Protein AF-A0A534RRX2-F1 (afdb_monomer_lite)

pLDDT: mean 96.3, std 6.44, range [43.88, 98.81]

Sequence (132 aa):
MRWTSKV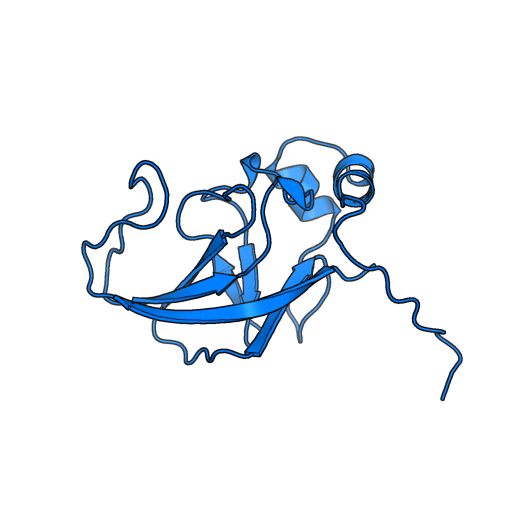AAVRRLPGGERISYGLRYRLDRASTIATVPVGYADGYSRLLSETGEVLIGGRRRRIAGMVTMDQLMVDCGDDPVAEGDDVVLMGRLGDEEITAEELASRIGTATYEVVCQVSERVPRRYEDPDAE

Structure (mmCIF, N/CA/C/O backbone):
data_AF-A0A534RRX2-F1
#
_entry.id   AF-A0A534RRX2-F1
#
loop_
_atom_site.group_PDB
_atom_site.id
_atom_site.type_symbol
_atom_site.label_atom_id
_atom_site.label_alt_id
_atom_site.label_comp_id
_atom_site.label_asym_id
_atom_site.label_entity_id
_atom_site.label_seq_id
_atom_site.pdbx_PDB_ins_code
_atom_site.Cartn_x
_atom_site.Cartn_y
_atom_site.Cartn_z
_atom_site.occupancy
_atom_site.B_iso_or_equiv
_atom_site.auth_seq_id
_atom_site.auth_comp_id
_atom_site.auth_asym_id
_atom_site.auth_atom_id
_atom_site.pdbx_PDB_model_num
ATOM 1 N N . MET A 1 1 ? 3.109 -5.295 -17.051 1.00 89.50 1 MET A N 1
ATOM 2 C CA . MET A 1 1 ? 3.506 -5.744 -15.697 1.00 89.50 1 MET A CA 1
ATOM 3 C C . MET A 1 1 ? 2.332 -5.536 -14.761 1.00 89.50 1 MET A C 1
ATOM 5 O O . MET A 1 1 ? 1.726 -4.474 -14.818 1.00 89.50 1 MET A O 1
ATOM 9 N N . ARG A 1 2 ? 2.035 -6.515 -13.907 1.00 96.25 2 ARG A N 1
ATOM 10 C CA . ARG A 1 2 ? 1.086 -6.375 -12.799 1.00 96.25 2 ARG A CA 1
ATOM 11 C C . ARG A 1 2 ? 1.844 -6.610 -11.497 1.00 96.25 2 ARG A C 1
ATOM 13 O O . ARG A 1 2 ? 2.601 -7.573 -11.409 1.00 96.25 2 ARG A O 1
ATOM 20 N N . TRP A 1 3 ? 1.665 -5.736 -10.512 1.00 98.12 3 TRP A N 1
ATOM 21 C CA . TRP A 1 3 ? 2.214 -5.918 -9.171 1.00 98.12 3 TRP A CA 1
ATOM 22 C C . TRP A 1 3 ? 1.075 -6.190 -8.200 1.00 98.12 3 TRP A C 1
ATOM 24 O O . TRP A 1 3 ? 0.240 -5.323 -7.929 1.00 98.12 3 TRP A O 1
ATOM 34 N N . THR A 1 4 ? 1.042 -7.419 -7.700 1.00 98.38 4 THR A N 1
ATOM 35 C CA . THR A 1 4 ? 0.017 -7.900 -6.780 1.00 98.38 4 THR A CA 1
ATOM 36 C C . THR A 1 4 ? 0.600 -8.328 -5.444 1.00 98.38 4 THR A C 1
ATOM 38 O O . THR A 1 4 ? 1.760 -8.727 -5.354 1.00 98.38 4 THR A O 1
ATOM 41 N N . SER A 1 5 ? -0.245 -8.308 -4.423 1.00 98.56 5 SER A N 1
ATOM 42 C CA . SER A 1 5 ? -0.012 -8.919 -3.120 1.00 98.56 5 SER A CA 1
ATOM 43 C C . SER A 1 5 ? -1.324 -9.524 -2.608 1.00 98.56 5 SER A C 1
ATOM 45 O O . SER A 1 5 ? -2.296 -9.657 -3.355 1.00 98.56 5 SER A O 1
ATOM 47 N N . LYS A 1 6 ? -1.344 -9.908 -1.337 1.00 98.56 6 LYS A N 1
ATOM 48 C CA . LYS A 1 6 ? -2.494 -10.472 -0.638 1.00 98.56 6 LYS A CA 1
ATOM 49 C C . LYS A 1 6 ? -2.734 -9.694 0.647 1.00 98.56 6 LYS A C 1
ATOM 51 O O . LYS A 1 6 ? -1.787 -9.196 1.255 1.00 98.56 6 LYS A O 1
ATOM 56 N N . VAL A 1 7 ? -3.979 -9.621 1.092 1.00 98.81 7 VAL A N 1
ATOM 57 C CA . VAL A 1 7 ? -4.278 -9.137 2.441 1.00 98.81 7 VAL A CA 1
ATOM 58 C C . VAL A 1 7 ? -3.719 -10.140 3.452 1.00 98.81 7 VAL A C 1
ATOM 60 O O . VAL A 1 7 ? -4.093 -11.310 3.437 1.00 98.81 7 VAL A O 1
ATOM 63 N N . ALA A 1 8 ? -2.809 -9.693 4.316 1.00 98.75 8 ALA A N 1
ATOM 64 C CA . ALA A 1 8 ? -2.164 -10.538 5.322 1.00 98.75 8 ALA A CA 1
ATOM 65 C C . ALA A 1 8 ? -2.903 -10.548 6.664 1.00 98.75 8 ALA A C 1
ATOM 67 O O . ALA A 1 8 ? -2.780 -11.505 7.418 1.00 98.75 8 ALA A O 1
ATOM 68 N N . ALA A 1 9 ? -3.623 -9.472 6.981 1.00 98.69 9 ALA A N 1
ATOM 69 C CA . ALA A 1 9 ? -4.426 -9.363 8.192 1.00 98.69 9 ALA A CA 1
ATOM 70 C C . ALA A 1 9 ? -5.557 -8.357 7.984 1.00 98.69 9 ALA A C 1
ATOM 72 O O . ALA A 1 9 ? -5.383 -7.369 7.265 1.00 98.69 9 ALA A O 1
ATOM 73 N N . VAL A 1 10 ? -6.681 -8.566 8.667 1.00 98.56 10 VAL A N 1
ATOM 74 C CA . VAL A 1 10 ? -7.807 -7.624 8.677 1.00 98.56 10 VAL A CA 1
ATOM 75 C C . VAL A 1 10 ? -8.208 -7.298 10.106 1.00 98.56 10 VAL A C 1
ATOM 77 O O . VAL A 1 10 ? -8.322 -8.180 10.956 1.00 98.56 10 VAL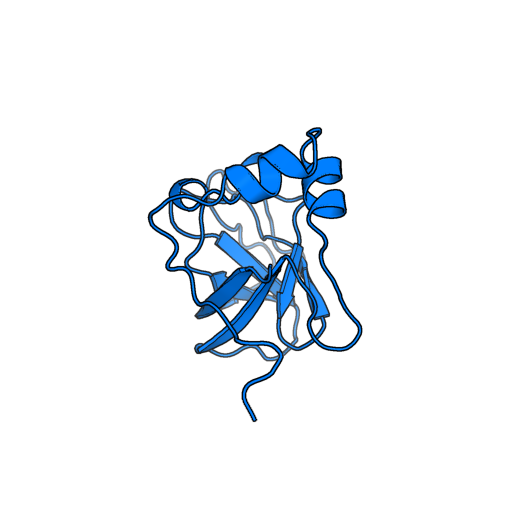 A O 1
ATOM 80 N N . ARG A 1 11 ? -8.443 -6.015 10.390 1.00 97.94 11 ARG A N 1
ATOM 81 C CA . ARG A 1 11 ? -8.973 -5.564 11.681 1.00 97.94 11 ARG A CA 1
ATOM 82 C C . ARG A 1 11 ? -10.063 -4.527 11.490 1.00 97.94 11 ARG A C 1
ATOM 84 O O . ARG A 1 11 ? -9.882 -3.558 10.762 1.00 97.94 11 ARG A O 1
ATOM 91 N N . ARG A 1 12 ? -11.172 -4.689 12.210 1.00 97.88 12 ARG A N 1
ATOM 92 C CA . ARG A 1 12 ? -12.188 -3.645 12.350 1.00 97.88 12 ARG A CA 1
ATOM 93 C C . ARG A 1 12 ? -11.813 -2.742 13.520 1.00 97.88 12 ARG A C 1
ATOM 95 O O . ARG A 1 12 ? -11.678 -3.227 14.640 1.00 97.88 12 ARG A O 1
ATOM 102 N N . LEU A 1 13 ? -11.647 -1.448 13.265 1.00 98.12 13 LEU A N 1
ATOM 103 C CA . LEU A 1 13 ? -11.240 -0.461 14.265 1.00 98.12 13 LEU A CA 1
ATOM 104 C C . LEU A 1 13 ? -12.322 0.614 14.445 1.00 98.12 13 LEU A C 1
ATOM 106 O O . LEU A 1 13 ? -13.004 0.952 13.474 1.00 98.12 13 LEU A O 1
ATOM 110 N N . PRO A 1 14 ? -12.517 1.148 15.664 1.00 98.19 14 PRO A N 1
ATOM 111 C CA . PRO A 1 14 ? -13.453 2.241 15.899 1.00 98.19 14 PRO A CA 1
ATOM 112 C C . PRO A 1 14 ? -12.947 3.568 15.310 1.00 98.19 14 PRO A C 1
ATOM 114 O O . PRO A 1 14 ? -11.757 3.756 15.057 1.00 98.19 14 PRO A O 1
ATOM 117 N N . GLY A 1 15 ? -13.868 4.517 15.121 1.00 98.12 15 GLY A N 1
ATOM 118 C CA . GLY A 1 15 ? -13.505 5.889 14.764 1.00 98.12 15 GLY A CA 1
ATOM 119 C C . GLY A 1 15 ? -12.647 6.536 15.854 1.00 98.12 15 GLY A C 1
ATOM 120 O O . GLY A 1 15 ? -12.817 6.268 17.041 1.00 98.12 15 GLY A O 1
ATOM 121 N N . GLY A 1 16 ? -11.723 7.401 15.446 1.00 97.81 16 GLY A N 1
ATOM 122 C CA . GLY A 1 16 ? -10.764 8.074 16.317 1.00 97.81 16 GLY A CA 1
ATOM 123 C C . GLY A 1 16 ? -9.415 7.367 16.449 1.00 97.81 16 GLY A C 1
ATOM 124 O O . GLY A 1 16 ? -8.449 8.041 16.813 1.00 97.81 16 GLY A O 1
ATOM 125 N N . GLU A 1 17 ? -9.330 6.078 16.104 1.00 97.94 17 GLU A N 1
ATOM 126 C CA . GLU A 1 17 ? -8.066 5.337 16.051 1.00 97.94 17 GLU A CA 1
ATOM 127 C C . GLU A 1 17 ? -7.087 5.946 15.051 1.00 97.94 17 GLU A C 1
ATOM 129 O O . GLU A 1 17 ? -7.478 6.565 14.053 1.00 97.94 17 GLU A O 1
ATOM 134 N N . ARG A 1 18 ? -5.794 5.769 15.328 1.00 97.62 18 ARG A N 1
ATOM 135 C CA . ARG A 1 18 ? -4.713 6.309 14.501 1.00 97.62 18 ARG A CA 1
ATOM 136 C C . ARG A 1 18 ? -3.837 5.189 13.965 1.00 97.62 18 ARG A C 1
ATOM 138 O O . ARG A 1 18 ? -3.403 4.321 14.716 1.00 97.62 18 ARG A O 1
ATOM 145 N N . ILE A 1 19 ? -3.580 5.218 12.662 1.00 97.06 19 ILE A N 1
ATOM 146 C CA . ILE A 1 19 ? -2.998 4.094 11.925 1.00 97.06 19 ILE A CA 1
ATOM 147 C C . ILE A 1 19 ? -1.552 4.389 11.526 1.00 97.06 19 ILE A C 1
ATOM 149 O O . ILE A 1 19 ? -1.220 5.502 11.109 1.00 97.06 19 ILE A O 1
ATOM 153 N N . SER A 1 20 ? -0.715 3.347 11.595 1.00 96.62 20 SER A N 1
ATOM 154 C CA . SER A 1 20 ? 0.689 3.347 11.165 1.00 96.62 20 SER A CA 1
ATOM 155 C C . SER A 1 20 ? 1.583 4.332 11.947 1.00 96.62 20 SER A C 1
ATOM 157 O O . SER A 1 20 ? 1.193 4.931 12.953 1.00 96.62 20 SER A O 1
ATOM 159 N N . TYR A 1 21 ? 2.844 4.454 11.533 1.00 95.12 21 TYR A N 1
ATOM 160 C CA . TYR A 1 21 ? 3.843 5.278 12.208 1.00 95.12 21 TYR A CA 1
ATOM 161 C C . TYR A 1 21 ? 3.493 6.765 12.203 1.00 95.12 21 TYR A C 1
ATOM 163 O O . TYR A 1 21 ? 2.958 7.309 11.238 1.00 95.12 21 TYR A O 1
ATOM 171 N N . GLY A 1 22 ? 3.840 7.443 13.299 1.00 93.94 22 GLY A N 1
ATOM 172 C CA . GLY A 1 22 ? 3.577 8.871 13.478 1.00 93.94 22 GLY A CA 1
ATOM 173 C C . GLY A 1 22 ? 2.101 9.217 13.685 1.00 93.94 22 GLY A C 1
ATOM 174 O O . GLY A 1 22 ? 1.804 10.384 13.922 1.00 93.94 22 GLY A O 1
ATOM 175 N N . LEU A 1 23 ? 1.191 8.232 13.629 1.00 94.94 23 LEU A N 1
ATOM 176 C CA . LEU A 1 23 ? -0.229 8.380 13.958 1.00 94.94 23 LEU A CA 1
ATOM 177 C C . LEU A 1 23 ? -0.928 9.516 13.175 1.00 94.94 23 LEU A C 1
ATOM 179 O O . LEU A 1 23 ? -1.829 10.193 13.689 1.00 94.94 23 LEU A O 1
ATOM 183 N N . ARG A 1 24 ? -0.482 9.728 11.928 1.00 93.62 24 ARG A N 1
ATOM 184 C CA . ARG A 1 24 ? -0.918 10.826 11.049 1.00 93.62 24 ARG A CA 1
ATOM 185 C C . ARG A 1 24 ? -2.295 10.583 10.435 1.00 93.62 24 ARG A C 1
ATOM 187 O O . ARG A 1 24 ? -3.087 11.516 10.343 1.00 93.62 24 ARG A O 1
ATOM 194 N N . TYR A 1 25 ? -2.612 9.327 10.122 1.00 96.88 25 TYR A N 1
ATOM 195 C CA . TYR A 1 25 ? -3.920 8.937 9.610 1.00 96.88 25 TYR A CA 1
ATOM 196 C C . TYR A 1 25 ? -4.863 8.612 10.766 1.00 96.88 25 TYR A C 1
ATOM 198 O O . TYR A 1 25 ? -4.633 7.652 11.504 1.00 96.88 25 TYR A O 1
ATOM 206 N N . ARG A 1 26 ? -5.911 9.421 10.940 1.00 97.50 26 ARG A N 1
ATOM 207 C CA . ARG A 1 26 ? -6.955 9.222 11.951 1.00 97.50 26 ARG A CA 1
ATOM 208 C C . ARG A 1 26 ? -8.238 8.771 11.266 1.00 97.50 26 ARG A C 1
ATOM 210 O O . ARG A 1 26 ? -8.661 9.398 10.304 1.00 97.50 26 ARG A O 1
ATOM 217 N N . LEU A 1 27 ? -8.868 7.729 11.794 1.00 97.69 27 LEU A N 1
ATOM 218 C CA . LEU A 1 27 ? -10.159 7.268 11.297 1.00 97.69 27 LEU A CA 1
ATOM 219 C C . LEU A 1 27 ? -11.275 8.230 11.713 1.00 97.69 27 LEU A C 1
ATOM 221 O O . LEU A 1 27 ? -11.472 8.472 12.903 1.00 97.69 27 LEU A O 1
ATOM 225 N N . ASP A 1 28 ? -12.041 8.738 10.750 1.00 96.81 28 ASP A N 1
ATOM 226 C CA . ASP A 1 28 ? -13.208 9.592 11.031 1.00 96.81 28 ASP A CA 1
ATOM 227 C C . ASP A 1 28 ? -14.425 8.786 11.508 1.00 96.81 28 ASP A C 1
ATOM 229 O O . ASP A 1 28 ? -15.298 9.296 12.209 1.00 96.81 28 ASP A O 1
ATOM 233 N N . ARG A 1 29 ? -14.479 7.504 11.141 1.00 97.75 29 ARG A N 1
ATOM 234 C CA . ARG A 1 29 ? -15.531 6.548 11.500 1.00 97.75 29 ARG A CA 1
ATOM 235 C C . ARG A 1 29 ? -14.928 5.170 11.727 1.00 97.75 29 ARG A C 1
ATOM 237 O O . ARG A 1 29 ? -13.764 4.949 11.406 1.00 97.75 29 ARG A O 1
ATOM 244 N N . ALA A 1 30 ? -15.715 4.245 12.271 1.00 98.12 30 ALA A N 1
ATOM 245 C CA . ALA A 1 30 ? -15.281 2.856 12.340 1.00 98.12 30 ALA A CA 1
ATOM 246 C C . ALA A 1 30 ? -14.957 2.343 10.930 1.00 98.12 30 ALA A C 1
ATOM 248 O O . ALA A 1 30 ? -15.715 2.599 9.996 1.00 98.12 30 ALA A O 1
ATOM 249 N N . SER A 1 31 ? -13.830 1.653 10.782 1.00 98.44 31 SER A N 1
ATOM 250 C CA . SER A 1 31 ? -13.352 1.202 9.480 1.00 98.44 31 SER A CA 1
ATOM 251 C C . SER A 1 31 ? -12.629 -0.138 9.557 1.00 98.44 31 SER A C 1
ATOM 253 O O . SER A 1 31 ? -12.027 -0.491 10.575 1.00 98.44 31 SER A O 1
ATOM 255 N N . THR A 1 32 ? -12.715 -0.899 8.473 1.00 98.56 32 THR A N 1
ATOM 256 C CA . THR A 1 32 ? -11.951 -2.118 8.231 1.00 98.56 32 THR A CA 1
ATOM 257 C C . THR A 1 32 ? -10.580 -1.739 7.683 1.00 98.56 32 THR A C 1
ATOM 259 O O . THR A 1 32 ? -10.476 -1.142 6.614 1.00 98.56 32 THR A O 1
ATOM 262 N N . ILE A 1 33 ? -9.522 -2.096 8.407 1.00 98.56 33 ILE A N 1
ATOM 263 C CA . ILE A 1 33 ? -8.136 -1.865 8.009 1.00 98.56 33 ILE A CA 1
ATOM 264 C C . ILE A 1 33 ? -7.511 -3.186 7.580 1.00 98.56 33 ILE A C 1
ATOM 266 O O . ILE A 1 33 ? -7.436 -4.132 8.369 1.00 98.56 33 ILE A O 1
ATOM 270 N N . ALA A 1 34 ? -7.055 -3.231 6.331 1.00 98.75 34 ALA A N 1
ATOM 271 C CA . ALA A 1 34 ? -6.329 -4.359 5.767 1.00 98.75 34 ALA A CA 1
ATOM 272 C C . ALA A 1 34 ? -4.822 -4.084 5.808 1.00 98.75 34 ALA A C 1
ATOM 274 O O . ALA A 1 34 ? -4.371 -3.014 5.401 1.00 98.75 34 ALA A O 1
ATOM 275 N N . THR A 1 35 ? -4.040 -5.050 6.282 1.00 98.81 35 THR A N 1
ATOM 276 C CA . THR A 1 35 ? -2.574 -5.009 6.222 1.00 98.81 35 THR A CA 1
ATOM 277 C C . THR A 1 35 ? -2.100 -5.761 4.987 1.00 98.81 35 THR A C 1
ATOM 279 O O . THR A 1 35 ? -2.464 -6.919 4.782 1.00 98.81 35 THR A O 1
ATOM 282 N N . VAL A 1 36 ? -1.253 -5.119 4.188 1.00 98.81 36 VAL A N 1
ATOM 283 C CA . VAL A 1 36 ? -0.673 -5.673 2.961 1.00 98.81 36 VAL A CA 1
ATOM 284 C C . VAL A 1 36 ? 0.841 -5.800 3.155 1.00 98.81 36 VAL A C 1
ATOM 286 O O . VAL A 1 36 ? 1.472 -4.809 3.532 1.00 98.81 36 VAL A O 1
ATOM 289 N N . PRO A 1 37 ? 1.448 -6.978 2.917 1.00 98.62 37 PRO A N 1
ATOM 290 C CA . PRO A 1 37 ? 2.872 -7.222 3.121 1.00 98.62 37 PRO A CA 1
ATOM 291 C C . PRO A 1 37 ? 3.688 -6.719 1.925 1.00 98.62 37 PRO A C 1
ATOM 293 O O . PRO A 1 37 ? 4.278 -7.501 1.182 1.00 98.62 37 PRO A O 1
ATOM 296 N N . VAL A 1 38 ? 3.631 -5.408 1.692 1.00 98.56 38 VAL A N 1
ATOM 297 C CA . VAL A 1 38 ? 4.487 -4.688 0.749 1.00 98.56 38 VAL A CA 1
ATOM 298 C C . VAL A 1 38 ? 4.897 -3.369 1.384 1.00 98.56 38 VAL A C 1
ATOM 300 O O . VAL A 1 38 ? 4.056 -2.649 1.927 1.00 98.56 38 VAL A O 1
ATOM 303 N N . GLY A 1 39 ? 6.174 -3.030 1.282 1.00 98.50 39 GLY A N 1
ATOM 304 C CA . GLY A 1 39 ? 6.700 -1.759 1.750 1.00 98.50 39 GLY A CA 1
ATOM 305 C C . GLY A 1 39 ? 7.768 -1.166 0.840 1.00 98.50 39 GLY A C 1
ATOM 306 O O . GLY A 1 39 ? 7.989 -1.592 -0.296 1.00 98.50 39 GLY A O 1
ATOM 307 N N . TYR A 1 40 ? 8.453 -0.145 1.348 1.00 98.44 40 TYR A N 1
ATOM 308 C CA . TYR A 1 40 ? 9.468 0.561 0.569 1.00 98.44 40 TYR A CA 1
ATOM 309 C C . TYR A 1 40 ? 10.723 -0.277 0.300 1.00 98.44 40 TYR A C 1
ATOM 311 O O . TYR A 1 40 ? 11.440 0.020 -0.651 1.00 98.44 40 TYR A O 1
ATOM 319 N N . ALA A 1 41 ? 10.993 -1.335 1.075 1.00 98.44 41 ALA A N 1
ATOM 320 C CA . ALA A 1 41 ? 12.092 -2.257 0.777 1.00 98.44 41 ALA A CA 1
ATOM 321 C C . ALA A 1 41 ? 11.780 -3.184 -0.411 1.00 98.44 41 ALA A C 1
ATOM 323 O O . ALA A 1 41 ? 12.693 -3.731 -1.032 1.00 98.44 41 ALA A O 1
ATOM 324 N N . ASP A 1 42 ? 10.503 -3.325 -0.764 1.00 98.56 42 ASP A N 1
ATOM 325 C CA . ASP A 1 42 ? 10.048 -4.029 -1.965 1.00 98.56 42 ASP A CA 1
ATOM 326 C C . ASP A 1 42 ? 10.042 -3.111 -3.203 1.00 98.56 42 ASP A C 1
ATOM 328 O O . ASP A 1 42 ? 9.817 -3.571 -4.321 1.00 98.56 42 ASP A O 1
ATOM 332 N N . GLY A 1 43 ? 10.308 -1.812 -3.016 1.00 98.00 43 GLY A N 1
ATOM 333 C CA . GLY A 1 43 ? 10.279 -0.792 -4.067 1.00 98.00 43 GLY A CA 1
ATOM 334 C C . GLY A 1 43 ? 9.011 0.061 -4.095 1.00 98.00 43 GLY A C 1
ATOM 335 O O . GLY A 1 43 ? 8.877 0.921 -4.961 1.00 98.00 43 GLY A O 1
ATOM 336 N N . TYR A 1 44 ? 8.062 -0.147 -3.175 1.00 98.38 44 TYR A N 1
ATOM 337 C CA . TYR A 1 44 ? 6.831 0.642 -3.152 1.00 98.38 44 TYR A CA 1
ATOM 338 C C . TYR A 1 44 ? 7.083 1.971 -2.432 1.00 98.38 44 TYR A C 1
ATOM 340 O O . TYR A 1 44 ? 7.243 2.015 -1.212 1.00 98.38 44 TYR A O 1
ATOM 348 N N . SER A 1 45 ? 7.194 3.056 -3.201 1.00 98.25 45 SER A N 1
ATOM 349 C CA . SER A 1 45 ? 7.719 4.336 -2.713 1.00 98.25 45 SER A CA 1
ATOM 350 C C . SER A 1 45 ? 7.038 4.829 -1.435 1.00 98.25 45 SER A C 1
ATOM 352 O O . SER A 1 45 ? 5.817 4.967 -1.354 1.00 98.25 45 SER A O 1
ATOM 354 N N . ARG A 1 46 ? 7.852 5.217 -0.446 1.00 98.00 46 ARG A N 1
ATOM 355 C CA . ARG A 1 46 ? 7.363 5.809 0.806 1.00 98.00 46 ARG A CA 1
ATOM 356 C C . ARG A 1 46 ? 6.609 7.126 0.587 1.00 98.00 46 ARG A C 1
ATOM 358 O O . ARG A 1 46 ? 5.806 7.508 1.437 1.00 98.00 46 ARG A O 1
ATOM 365 N N . LEU A 1 47 ? 6.837 7.808 -0.537 1.00 97.88 47 LEU A N 1
ATOM 366 C CA . LEU A 1 47 ? 6.131 9.040 -0.908 1.00 97.88 47 LEU A CA 1
ATOM 367 C C . LEU A 1 47 ? 4.646 8.809 -1.234 1.00 97.88 47 LEU A C 1
ATOM 369 O O . LEU A 1 47 ? 3.876 9.762 -1.216 1.00 97.88 47 LEU A O 1
ATOM 373 N N . LEU A 1 48 ? 4.230 7.556 -1.446 1.00 97.88 48 LEU A N 1
ATOM 374 C CA . LEU A 1 48 ? 2.821 7.170 -1.581 1.00 97.88 48 LEU A CA 1
ATOM 375 C C . LEU A 1 48 ? 2.081 7.119 -0.235 1.00 97.88 48 LEU A C 1
ATOM 377 O O . LEU A 1 48 ? 0.890 6.825 -0.200 1.00 97.88 48 LEU A O 1
ATOM 381 N N . SER A 1 49 ? 2.755 7.389 0.886 1.00 97.38 49 SER A N 1
ATOM 382 C CA . SER A 1 49 ? 2.088 7.494 2.189 1.00 97.38 49 SER A CA 1
ATOM 383 C C . SER A 1 49 ? 0.963 8.534 2.126 1.00 97.38 49 SER A C 1
ATOM 385 O O . SER A 1 49 ? 1.182 9.648 1.658 1.00 97.38 49 SER A O 1
ATOM 387 N N . GLU A 1 50 ? -0.231 8.170 2.600 1.00 88.62 50 GLU A N 1
ATOM 388 C CA . GLU A 1 50 ? -1.461 8.992 2.633 1.00 88.62 50 GLU A CA 1
ATOM 389 C C . GLU A 1 50 ? -2.042 9.428 1.269 1.00 88.62 50 GLU A C 1
ATOM 391 O O . GLU A 1 50 ? -3.209 9.817 1.202 1.00 88.62 50 GLU A O 1
ATOM 396 N N . THR A 1 51 ? -1.274 9.357 0.179 1.00 93.50 51 THR A N 1
ATOM 397 C CA . THR A 1 51 ? -1.702 9.765 -1.171 1.00 93.50 51 THR A CA 1
ATOM 398 C C . THR A 1 51 ? -1.916 8.586 -2.108 1.00 93.50 51 THR A C 1
ATOM 400 O O . THR A 1 51 ? -2.641 8.722 -3.089 1.00 93.50 51 THR A O 1
ATOM 403 N N . GLY A 1 52 ? -1.283 7.447 -1.842 1.00 96.75 52 GLY A N 1
ATOM 404 C CA . GLY A 1 52 ? -1.374 6.250 -2.658 1.00 96.75 52 GLY A CA 1
ATOM 405 C C . GLY A 1 52 ? -2.677 5.491 -2.449 1.00 96.75 52 GLY A C 1
ATOM 406 O O . GLY A 1 52 ? -3.340 5.581 -1.410 1.00 96.75 52 GLY A O 1
ATOM 407 N N . GLU A 1 53 ? -3.019 4.713 -3.465 1.00 98.38 53 GLU A N 1
ATOM 408 C CA . GLU A 1 53 ? -4.180 3.837 -3.481 1.00 98.38 53 GLU A CA 1
ATOM 409 C C . GLU A 1 53 ? -3.753 2.437 -3.928 1.00 98.38 53 GLU A C 1
ATOM 411 O O . GLU A 1 53 ? -2.726 2.265 -4.586 1.00 98.38 53 GLU A O 1
ATOM 416 N N . VAL A 1 54 ? -4.549 1.438 -3.563 1.00 98.62 54 VAL A N 1
ATOM 417 C C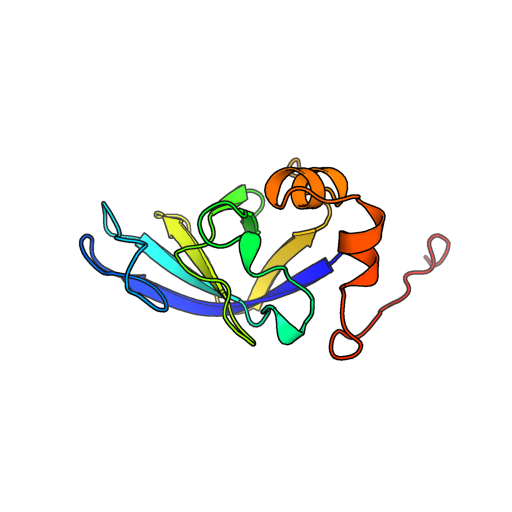A . VAL A 1 54 ? -4.462 0.060 -4.059 1.00 98.62 54 VAL A CA 1
ATOM 418 C C . VAL A 1 54 ? -5.853 -0.417 -4.464 1.00 98.62 54 VAL A C 1
ATOM 420 O O . VAL A 1 54 ? -6.854 0.167 -4.045 1.00 98.62 54 VAL A O 1
ATOM 423 N N . LEU A 1 55 ? -5.941 -1.489 -5.248 1.00 98.69 55 LEU A N 1
ATOM 424 C CA . LEU A 1 55 ? -7.222 -2.109 -5.592 1.00 98.69 55 LEU A CA 1
ATOM 425 C C . LEU A 1 55 ? -7.458 -3.350 -4.733 1.00 98.69 55 LEU A C 1
ATOM 427 O O . LEU A 1 55 ? -6.634 -4.264 -4.746 1.00 98.69 55 LEU A O 1
ATOM 431 N N . ILE A 1 56 ? -8.587 -3.385 -4.021 1.00 98.38 56 ILE A N 1
ATOM 432 C CA . ILE A 1 56 ? -9.051 -4.539 -3.231 1.00 98.38 56 ILE A CA 1
ATOM 433 C C . ILE A 1 56 ? -10.555 -4.689 -3.450 1.00 98.38 56 ILE A C 1
ATOM 435 O O . ILE A 1 56 ? -11.306 -3.721 -3.291 1.00 98.38 56 ILE A O 1
ATOM 439 N N . GLY A 1 57 ? -10.999 -5.890 -3.832 1.00 95.19 57 GLY A N 1
ATOM 440 C CA . GLY A 1 57 ? -12.416 -6.167 -4.097 1.00 95.19 57 GLY A CA 1
ATOM 441 C C . GLY A 1 57 ? -13.003 -5.313 -5.230 1.00 95.19 57 GLY A C 1
ATOM 442 O O . GLY A 1 57 ? -14.129 -4.836 -5.117 1.00 95.19 57 GLY A O 1
ATOM 443 N N . GLY A 1 58 ? -12.218 -5.050 -6.284 1.00 93.19 58 GLY A N 1
ATOM 444 C CA . GLY A 1 58 ? -12.645 -4.252 -7.444 1.00 93.19 58 GLY A CA 1
ATOM 445 C C . GLY A 1 58 ? -12.837 -2.758 -7.165 1.00 93.19 58 GLY A C 1
ATOM 446 O O . GLY A 1 58 ? -13.503 -2.080 -7.938 1.00 93.19 58 GLY A O 1
ATOM 447 N N . ARG A 1 59 ? -12.298 -2.237 -6.054 1.00 96.44 59 ARG A N 1
ATOM 448 C CA . ARG A 1 59 ? -12.408 -0.822 -5.669 1.00 96.44 59 ARG A CA 1
ATOM 449 C C . ARG A 1 59 ? -11.045 -0.235 -5.336 1.00 96.44 59 ARG A C 1
ATOM 451 O O . ARG A 1 59 ? -10.221 -0.912 -4.719 1.00 96.44 59 ARG A O 1
ATOM 458 N N . ARG A 1 60 ? -10.852 1.047 -5.658 1.00 98.00 60 ARG A N 1
ATOM 459 C CA . ARG A 1 60 ? -9.734 1.857 -5.155 1.00 98.00 60 ARG A CA 1
ATOM 460 C C . ARG A 1 60 ? -9.871 2.091 -3.654 1.00 98.00 60 ARG A C 1
ATOM 462 O O . ARG A 1 60 ? -10.922 2.506 -3.166 1.00 98.00 60 ARG A O 1
ATOM 469 N N . ARG A 1 61 ? -8.795 1.820 -2.924 1.00 98.00 61 ARG A N 1
ATOM 470 C CA . ARG A 1 61 ? -8.685 1.964 -1.472 1.00 98.00 61 ARG A CA 1
ATOM 471 C C . ARG A 1 61 ? -7.459 2.782 -1.131 1.00 98.00 61 ARG A C 1
ATOM 473 O O . ARG A 1 61 ? -6.389 2.546 -1.685 1.00 98.00 61 ARG A O 1
ATOM 480 N N . ARG A 1 62 ? -7.596 3.707 -0.190 1.00 97.81 62 ARG A N 1
ATOM 481 C CA . ARG A 1 62 ? -6.498 4.581 0.228 1.00 97.81 62 ARG A CA 1
ATOM 482 C C . ARG A 1 62 ? -5.555 3.882 1.193 1.00 97.81 62 ARG A C 1
ATOM 484 O O . ARG A 1 62 ? -5.990 3.119 2.057 1.00 97.81 62 ARG A O 1
ATOM 491 N N . ILE A 1 63 ? -4.272 4.213 1.092 1.00 98.38 63 ILE A N 1
ATOM 492 C CA . ILE A 1 63 ? -3.280 3.841 2.101 1.00 98.38 63 ILE A CA 1
ATOM 493 C C . ILE A 1 63 ? -3.573 4.606 3.397 1.00 98.38 63 ILE A C 1
ATOM 495 O O . ILE A 1 63 ? -3.609 5.837 3.427 1.00 98.38 63 ILE A O 1
ATOM 499 N N . ALA A 1 64 ? -3.764 3.860 4.481 1.00 97.94 64 ALA A N 1
ATOM 500 C CA . ALA A 1 64 ? -4.025 4.367 5.819 1.00 97.94 64 ALA A CA 1
ATOM 501 C C . ALA A 1 64 ? -2.701 4.645 6.551 1.00 97.94 64 ALA A C 1
ATOM 503 O O . ALA A 1 64 ? -2.162 3.795 7.263 1.00 97.94 64 ALA A O 1
ATOM 504 N N . GLY A 1 65 ? -2.168 5.853 6.373 1.00 97.00 65 GLY A N 1
ATOM 505 C CA . GLY A 1 65 ? -0.940 6.308 7.027 1.00 97.00 65 GLY A CA 1
ATOM 506 C C . GLY A 1 65 ? 0.311 6.049 6.196 1.00 97.00 65 GLY A C 1
ATOM 507 O O . GLY A 1 65 ? 0.356 6.374 5.010 1.00 97.00 65 GLY A O 1
ATOM 508 N N . MET A 1 66 ? 1.361 5.528 6.834 1.00 98.00 66 MET A N 1
ATOM 509 C CA . MET A 1 66 ? 2.682 5.417 6.217 1.00 98.00 66 MET A CA 1
ATOM 510 C C . MET A 1 66 ? 2.888 4.062 5.545 1.00 98.00 66 MET A C 1
ATOM 512 O O . MET A 1 66 ? 2.599 3.025 6.147 1.00 98.00 66 MET A O 1
ATOM 516 N N . VAL A 1 67 ? 3.497 4.081 4.358 1.00 98.38 67 VAL A N 1
ATOM 517 C CA . VAL A 1 67 ? 4.170 2.903 3.798 1.00 98.38 67 VAL A CA 1
ATOM 518 C C . VAL A 1 67 ? 5.404 2.624 4.661 1.00 98.38 67 VAL A C 1
ATOM 520 O O . VAL A 1 67 ? 6.267 3.494 4.836 1.00 98.38 67 VAL A O 1
ATOM 523 N N . THR A 1 68 ? 5.469 1.433 5.250 1.00 98.50 68 THR A N 1
ATOM 524 C CA . THR A 1 68 ? 6.577 1.002 6.115 1.00 98.50 68 THR A CA 1
ATOM 525 C C . THR A 1 68 ? 7.598 0.184 5.321 1.00 98.50 68 THR A C 1
ATOM 527 O O . THR A 1 68 ? 7.518 0.128 4.095 1.00 98.50 68 THR A O 1
ATOM 530 N N . MET A 1 6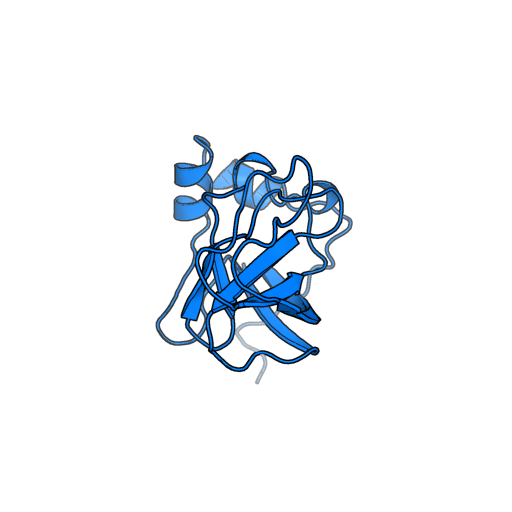9 ? 8.591 -0.410 5.992 1.00 98.56 69 MET A N 1
ATOM 531 C CA . MET A 1 69 ? 9.649 -1.165 5.312 1.00 98.56 69 MET A CA 1
ATOM 532 C C . MET A 1 69 ? 9.094 -2.354 4.530 1.00 98.56 69 MET A C 1
ATOM 534 O O . MET A 1 69 ? 9.458 -2.521 3.369 1.00 98.56 69 MET A O 1
ATOM 538 N N . ASP A 1 70 ? 8.183 -3.108 5.146 1.00 98.50 70 ASP A N 1
ATOM 539 C CA . ASP A 1 70 ? 7.700 -4.396 4.631 1.00 98.50 70 ASP A CA 1
ATOM 540 C C . ASP A 1 70 ? 6.168 -4.478 4.559 1.00 98.50 70 ASP A C 1
ATOM 542 O O . ASP A 1 70 ? 5.614 -5.492 4.140 1.00 98.50 70 ASP A O 1
ATOM 546 N N . GLN A 1 71 ? 5.461 -3.447 5.033 1.00 98.44 71 GLN A N 1
ATOM 547 C CA . GLN A 1 71 ? 4.002 -3.452 5.119 1.00 98.44 71 GLN A CA 1
ATOM 548 C C . GLN A 1 71 ? 3.394 -2.073 4.874 1.00 98.44 71 GLN A C 1
ATOM 550 O O . GLN A 1 71 ? 4.000 -1.035 5.160 1.00 98.44 71 GLN A O 1
ATOM 555 N N . LEU A 1 72 ? 2.138 -2.072 4.451 1.00 98.56 72 LEU A N 1
ATOM 556 C CA . LEU A 1 72 ? 1.270 -0.903 4.439 1.00 98.56 72 LEU A CA 1
ATOM 557 C C . LEU A 1 72 ? -0.133 -1.282 4.922 1.00 98.56 72 LEU A C 1
ATOM 559 O O . LEU A 1 72 ? -0.532 -2.447 4.866 1.00 98.56 72 LEU A O 1
ATOM 563 N N . MET A 1 73 ? -0.878 -0.291 5.401 1.00 98.62 73 MET A N 1
ATOM 564 C CA . MET A 1 73 ? -2.270 -0.447 5.818 1.00 98.62 73 MET A CA 1
ATOM 565 C C . MET A 1 73 ? -3.184 0.241 4.815 1.00 98.62 73 MET A C 1
ATOM 567 O O . MET A 1 73 ? -2.818 1.260 4.234 1.00 98.62 73 MET A O 1
ATOM 571 N N . VAL A 1 74 ? -4.381 -0.301 4.635 1.00 98.62 74 VAL A N 1
ATOM 572 C CA . VAL A 1 74 ? -5.361 0.158 3.652 1.00 98.62 74 VAL A CA 1
ATOM 573 C C . VAL A 1 74 ? -6.707 0.344 4.336 1.00 98.62 74 VAL A C 1
ATOM 575 O O . VAL A 1 74 ? -7.201 -0.570 4.997 1.00 98.62 74 VAL A O 1
ATOM 578 N N . ASP A 1 75 ? -7.300 1.523 4.171 1.00 98.25 75 ASP A N 1
ATOM 579 C CA . ASP A 1 75 ? -8.630 1.837 4.688 1.00 98.25 75 ASP A CA 1
ATOM 580 C C . ASP A 1 75 ? -9.705 1.313 3.725 1.00 98.25 75 ASP A C 1
ATOM 582 O O . ASP A 1 75 ? -9.840 1.783 2.591 1.00 98.25 75 ASP A O 1
ATOM 586 N N . CYS A 1 76 ? -10.460 0.313 4.179 1.00 98.19 76 CYS A N 1
ATOM 587 C CA . CYS A 1 76 ? -11.492 -0.363 3.397 1.00 98.19 76 CYS A CA 1
ATOM 588 C C . CYS A 1 76 ? -12.916 0.079 3.772 1.00 98.19 76 CYS A C 1
ATOM 590 O O . CYS A 1 76 ? -13.885 -0.419 3.201 1.00 98.19 76 CYS A O 1
ATOM 592 N N . GLY A 1 77 ? -13.075 1.037 4.688 1.00 97.88 77 GLY A N 1
ATOM 593 C CA . GLY A 1 77 ? -14.390 1.488 5.138 1.00 97.88 77 GLY A CA 1
ATOM 594 C C . GLY A 1 77 ? -15.221 0.351 5.736 1.00 97.88 77 GLY A C 1
ATOM 595 O O . GLY A 1 77 ? -14.738 -0.435 6.547 1.00 97.88 77 GLY A O 1
ATOM 596 N N . ASP A 1 78 ? -16.488 0.271 5.334 1.00 97.00 78 ASP A N 1
ATOM 597 C CA . ASP A 1 78 ? -17.437 -0.764 5.769 1.00 97.00 78 ASP A CA 1
ATOM 598 C C . ASP A 1 78 ? -17.479 -1.981 4.847 1.00 97.00 78 ASP A C 1
ATOM 600 O O . ASP A 1 78 ? -18.231 -2.922 5.100 1.00 97.00 78 ASP A O 1
ATOM 604 N N . ASP A 1 79 ? -16.673 -1.978 3.786 1.00 95.62 79 ASP A N 1
ATOM 605 C CA . ASP A 1 79 ? -16.700 -3.061 2.823 1.00 95.62 79 ASP A CA 1
ATOM 606 C C . ASP A 1 79 ? -16.041 -4.325 3.396 1.00 95.62 79 ASP A C 1
ATOM 608 O O . ASP A 1 79 ? -15.051 -4.239 4.140 1.00 95.62 79 ASP A O 1
ATOM 612 N N . PRO A 1 80 ? -16.574 -5.510 3.052 1.00 91.62 80 PRO A N 1
ATOM 613 C CA . PRO A 1 80 ? -15.990 -6.769 3.475 1.00 91.62 80 PRO A CA 1
ATOM 614 C C . PRO A 1 80 ? -14.644 -6.972 2.775 1.00 91.62 80 PRO A C 1
ATOM 616 O O . PRO A 1 80 ? -14.553 -6.915 1.550 1.00 91.62 80 PRO A O 1
ATOM 619 N N . VAL A 1 81 ? -13.612 -7.218 3.577 1.00 97.44 81 VAL A N 1
ATOM 620 C CA . VAL A 1 81 ? -12.276 -7.626 3.135 1.00 97.44 81 VAL A CA 1
ATOM 621 C C . VAL A 1 81 ? -11.822 -8.749 4.056 1.00 97.44 81 VAL A C 1
ATOM 623 O O . VAL A 1 81 ? -12.023 -8.669 5.270 1.00 97.44 81 VAL A O 1
ATOM 626 N N . ALA A 1 82 ? -11.232 -9.790 3.486 1.00 97.94 82 ALA A N 1
ATOM 627 C CA . ALA A 1 82 ? -10.740 -10.959 4.194 1.00 97.94 82 ALA A CA 1
ATOM 628 C C . ALA A 1 82 ? -9.232 -11.146 3.991 1.00 97.94 82 ALA A C 1
ATOM 630 O O . ALA A 1 82 ? -8.627 -10.648 3.041 1.00 97.94 82 ALA A O 1
ATOM 631 N N . GLU A 1 83 ? -8.610 -11.891 4.902 1.00 98.62 83 GLU A N 1
ATOM 632 C CA . GLU A 1 83 ? -7.246 -12.380 4.702 1.00 98.62 83 GLU A CA 1
ATOM 633 C C . GLU A 1 83 ? -7.189 -13.271 3.453 1.00 98.62 83 GLU A C 1
ATOM 635 O O . GLU A 1 83 ? -8.062 -14.108 3.233 1.00 98.62 83 GLU A O 1
ATOM 640 N N . GLY A 1 84 ? -6.163 -13.084 2.624 1.00 98.50 84 GLY A N 1
ATOM 641 C CA . GLY A 1 84 ? -6.018 -13.781 1.344 1.00 98.50 84 GLY A CA 1
ATOM 642 C C . GLY A 1 84 ? -6.702 -13.109 0.147 1.00 98.50 84 GLY A C 1
ATOM 643 O O . GLY A 1 84 ? -6.486 -13.557 -0.987 1.00 98.50 84 GLY A O 1
ATOM 644 N N . ASP A 1 85 ? -7.447 -12.019 0.350 1.00 98.44 85 ASP A N 1
ATOM 645 C CA . ASP A 1 85 ? -7.980 -11.226 -0.761 1.00 98.44 85 ASP A CA 1
ATOM 646 C C . ASP A 1 85 ? -6.848 -10.643 -1.614 1.00 98.44 85 ASP A C 1
ATOM 648 O O . ASP A 1 85 ? -5.785 -10.263 -1.108 1.00 98.44 85 ASP A O 1
ATOM 652 N N . ASP A 1 86 ? -7.074 -10.584 -2.928 1.00 98.12 86 ASP A N 1
ATOM 653 C CA . ASP A 1 86 ? -6.119 -10.007 -3.869 1.00 98.12 86 ASP A CA 1
ATOM 654 C C . ASP A 1 86 ? -5.997 -8.495 -3.697 1.00 98.12 86 ASP A C 1
ATOM 656 O O . ASP A 1 86 ? -6.988 -7.764 -3.632 1.00 98.12 86 ASP A O 1
ATOM 660 N N . VAL A 1 87 ? -4.748 -8.032 -3.707 1.00 98.75 87 VAL A N 1
ATOM 661 C CA . VAL A 1 87 ? -4.397 -6.614 -3.705 1.00 98.75 87 VAL A CA 1
ATOM 662 C C . VAL A 1 87 ? -3.634 -6.309 -4.983 1.00 98.75 87 VAL A C 1
ATOM 664 O O . VAL A 1 87 ? -2.607 -6.933 -5.251 1.00 98.75 87 VAL A O 1
ATOM 667 N N . VAL A 1 88 ? -4.092 -5.332 -5.764 1.00 98.69 88 VAL A N 1
ATOM 668 C CA . VAL A 1 88 ? -3.339 -4.819 -6.918 1.00 98.69 88 VAL A CA 1
ATOM 669 C C . VAL A 1 88 ? -2.743 -3.465 -6.559 1.00 98.69 88 VAL A C 1
ATOM 671 O O . VAL A 1 88 ? -3.469 -2.508 -6.303 1.00 98.69 88 VAL A O 1
ATOM 674 N N . LEU A 1 89 ? -1.412 -3.399 -6.534 1.00 98.50 89 LEU A N 1
ATOM 675 C CA . LEU A 1 89 ? -0.650 -2.175 -6.281 1.00 98.50 89 LEU A CA 1
ATOM 676 C C . LEU A 1 89 ? -0.412 -1.392 -7.576 1.00 98.50 89 LEU A C 1
ATOM 678 O O . LEU A 1 89 ? -0.322 -0.169 -7.555 1.00 98.50 89 LEU A O 1
ATOM 682 N N . MET A 1 90 ? -0.294 -2.116 -8.692 1.00 98.38 90 MET A N 1
ATOM 683 C CA . MET A 1 90 ? -0.147 -1.584 -10.044 1.00 98.38 90 MET A CA 1
ATOM 684 C C . MET A 1 90 ? -0.709 -2.598 -11.050 1.00 98.38 90 MET A C 1
ATOM 686 O O . MET A 1 90 ? -0.347 -3.778 -11.021 1.00 98.38 90 MET A O 1
ATOM 690 N N . GLY A 1 91 ? -1.581 -2.145 -11.943 1.00 97.81 91 GLY A N 1
ATOM 691 C CA . GLY A 1 91 ? -2.331 -2.945 -12.909 1.00 97.81 91 GLY A CA 1
ATOM 692 C C . GLY A 1 91 ? -3.845 -2.825 -12.715 1.00 97.81 91 GLY A C 1
ATOM 693 O O . GLY A 1 91 ? -4.323 -1.963 -11.978 1.00 97.81 91 GLY A O 1
ATOM 694 N N . ARG A 1 92 ? -4.595 -3.706 -13.382 1.00 97.12 92 ARG A N 1
ATOM 695 C CA . ARG A 1 92 ? -6.064 -3.682 -13.436 1.00 97.12 92 ARG A CA 1
ATOM 696 C C . ARG A 1 92 ? -6.709 -4.714 -12.504 1.00 97.12 92 ARG A C 1
ATOM 698 O O . ARG A 1 92 ? -6.179 -5.815 -12.329 1.00 97.12 92 ARG A O 1
ATOM 705 N N . LEU A 1 93 ? -7.860 -4.364 -11.930 1.00 95.88 93 LEU A N 1
ATOM 706 C CA . LEU A 1 93 ? -8.768 -5.257 -11.206 1.00 95.88 93 LEU A CA 1
ATOM 707 C C . LEU A 1 93 ? -10.221 -4.852 -11.500 1.00 95.88 93 LEU A C 1
ATOM 709 O O . LEU A 1 93 ? -10.708 -3.858 -10.967 1.00 95.88 93 LEU A O 1
ATOM 713 N N . GLY A 1 94 ? -10.920 -5.641 -12.320 1.00 93.62 94 GLY A N 1
ATOM 714 C CA . GLY A 1 94 ? -12.238 -5.253 -12.829 1.00 93.62 94 GLY A CA 1
ATOM 715 C C . GLY A 1 94 ? -12.132 -4.014 -13.722 1.00 93.62 94 GLY A C 1
ATOM 716 O O . GLY A 1 94 ? -11.256 -3.962 -14.587 1.00 93.62 94 GLY A O 1
ATOM 717 N N . ASP A 1 95 ? -12.986 -3.024 -13.471 1.00 95.00 95 ASP A N 1
ATOM 718 C CA . ASP A 1 95 ? -13.012 -1.750 -14.207 1.00 95.00 95 ASP A CA 1
ATOM 719 C C . ASP A 1 95 ? -12.026 -0.704 -13.652 1.00 95.00 95 ASP A C 1
ATOM 721 O O . ASP A 1 95 ? -11.848 0.361 -14.240 1.00 95.00 95 ASP A O 1
ATOM 725 N N . GLU A 1 96 ? -11.366 -1.001 -12.529 1.00 97.75 96 GLU A N 1
ATOM 726 C CA . GLU A 1 96 ? -10.381 -0.122 -11.902 1.00 97.75 96 GLU A CA 1
ATOM 727 C C . GLU A 1 96 ? -8.956 -0.488 -12.324 1.00 97.75 96 GLU A C 1
ATOM 729 O O . GLU A 1 96 ? -8.592 -1.662 -12.441 1.00 97.75 96 GLU A O 1
ATOM 734 N N . GL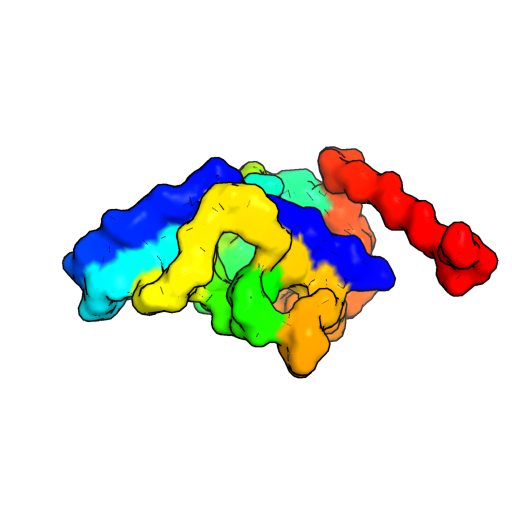U A 1 97 ? -8.104 0.519 -12.493 1.00 98.06 97 GLU A N 1
ATOM 735 C CA . GLU A 1 97 ? -6.706 0.340 -12.880 1.00 98.06 97 GLU A CA 1
ATOM 736 C C . GLU A 1 97 ? -5.816 1.372 -12.204 1.00 98.06 97 GLU A C 1
ATOM 738 O O . GLU A 1 97 ? -6.162 2.545 -12.183 1.00 98.06 97 GLU A O 1
ATOM 743 N N . ILE A 1 98 ? -4.661 0.943 -11.692 1.00 98.44 98 ILE A N 1
ATOM 744 C CA . ILE A 1 98 ? -3.600 1.826 -11.192 1.00 98.44 98 ILE A CA 1
ATOM 745 C C . ILE A 1 98 ? -2.393 1.670 -12.109 1.00 98.44 98 ILE A C 1
ATOM 747 O O . ILE A 1 98 ? -1.765 0.610 -12.143 1.00 98.44 98 ILE A O 1
ATOM 751 N N . THR A 1 99 ? -2.054 2.711 -12.865 1.00 98.38 99 THR A N 1
ATOM 752 C CA . THR A 1 99 ? -0.947 2.654 -13.828 1.00 98.38 99 THR A CA 1
ATOM 753 C C . THR A 1 99 ? 0.381 3.074 -13.195 1.00 98.38 99 THR A C 1
ATOM 755 O O . THR A 1 99 ? 0.428 3.779 -12.186 1.00 98.38 99 THR A O 1
ATOM 758 N N . ALA A 1 100 ? 1.494 2.675 -13.816 1.00 98.19 100 ALA A N 1
ATOM 759 C CA . ALA A 1 100 ? 2.818 3.156 -13.420 1.00 98.19 100 ALA A CA 1
ATOM 760 C C . ALA A 1 100 ? 2.949 4.685 -13.577 1.00 98.19 100 ALA A C 1
ATOM 762 O O . ALA A 1 100 ? 3.610 5.329 -12.769 1.00 98.19 100 ALA A O 1
ATOM 763 N N . GLU A 1 101 ? 2.298 5.264 -14.592 1.00 98.44 101 GLU A N 1
ATOM 764 C CA . GLU A 1 101 ? 2.254 6.713 -14.821 1.00 98.44 101 GLU A CA 1
ATOM 765 C C . GLU A 1 101 ? 1.520 7.442 -13.689 1.00 98.44 101 GLU A C 1
ATOM 767 O O . GLU A 1 101 ? 1.999 8.463 -13.198 1.00 98.44 101 GLU A O 1
ATOM 772 N N . GLU A 1 102 ? 0.404 6.885 -13.211 1.00 98.25 102 GLU A N 1
ATOM 773 C CA . GLU A 1 102 ? -0.323 7.435 -12.068 1.00 98.25 102 GLU A CA 1
ATOM 774 C C . GLU A 1 102 ? 0.544 7.436 -10.802 1.00 98.25 102 GLU A C 1
ATOM 776 O O . GLU A 1 102 ? 0.644 8.454 -10.113 1.00 98.25 102 GLU A O 1
ATOM 781 N N . LEU A 1 103 ? 1.208 6.315 -10.503 1.00 98.31 103 LEU A N 1
ATOM 782 C CA . LEU A 1 103 ? 2.120 6.223 -9.360 1.00 98.31 103 LEU A CA 1
ATOM 783 C C . LEU A 1 103 ? 3.273 7.226 -9.483 1.00 98.31 103 LEU A C 1
ATOM 785 O O . LEU A 1 103 ? 3.607 7.895 -8.505 1.00 98.31 103 LEU A O 1
ATOM 789 N N . ALA A 1 104 ? 3.842 7.362 -10.682 1.00 98.19 104 ALA A N 1
ATOM 790 C CA . ALA A 1 104 ? 4.938 8.280 -10.961 1.00 98.19 104 ALA A CA 1
ATOM 791 C C . ALA A 1 104 ? 4.517 9.740 -10.746 1.00 98.19 104 ALA A C 1
ATOM 793 O O . ALA A 1 104 ? 5.215 10.491 -10.064 1.00 98.19 104 ALA A O 1
ATOM 794 N N . SER A 1 105 ? 3.332 10.114 -11.239 1.00 98.06 105 SER A N 1
ATOM 795 C CA . SER A 1 105 ? 2.740 11.438 -11.038 1.00 98.06 105 SER A CA 1
ATOM 796 C C . SER A 1 105 ? 2.553 11.761 -9.552 1.00 98.06 105 SER A C 1
ATOM 798 O O . SER A 1 105 ? 2.938 12.842 -9.106 1.00 98.06 105 SER A O 1
ATOM 800 N N . ARG A 1 106 ? 2.048 10.807 -8.753 1.00 97.06 106 ARG A N 1
ATOM 801 C CA . ARG A 1 106 ? 1.821 11.000 -7.307 1.00 97.06 106 ARG A CA 1
ATOM 802 C C . ARG A 1 106 ? 3.105 11.246 -6.514 1.00 97.06 106 ARG A C 1
ATOM 804 O O . ARG A 1 106 ? 3.056 11.952 -5.510 1.00 97.06 106 ARG A O 1
ATOM 811 N N . ILE A 1 107 ? 4.233 10.677 -6.942 1.00 97.06 107 ILE A N 1
ATOM 812 C CA . ILE A 1 107 ? 5.524 10.820 -6.245 1.00 97.06 107 ILE A CA 1
ATOM 813 C C . ILE A 1 107 ? 6.499 11.777 -6.940 1.00 97.06 107 ILE A C 1
ATOM 815 O O . ILE A 1 107 ? 7.625 11.930 -6.473 1.00 97.06 107 ILE A O 1
ATOM 819 N N . GLY A 1 108 ? 6.073 12.431 -8.025 1.00 97.25 108 GLY A N 1
ATOM 820 C CA . GLY A 1 108 ? 6.872 13.419 -8.747 1.00 97.25 108 GLY A CA 1
ATOM 821 C C . GLY A 1 108 ? 8.073 12.829 -9.488 1.00 97.25 108 GLY A C 1
ATOM 822 O O . GLY A 1 108 ? 9.146 13.426 -9.461 1.00 97.25 108 GLY A O 1
ATOM 823 N N . THR A 1 109 ? 7.908 11.669 -10.130 1.00 97.62 109 THR A N 1
ATOM 824 C CA . THR A 1 109 ? 8.971 11.014 -10.913 1.00 97.62 109 THR A CA 1
ATOM 825 C C . THR A 1 109 ? 8.495 10.532 -12.295 1.00 97.62 109 THR A C 1
ATOM 827 O O . THR A 1 109 ? 7.361 10.783 -12.696 1.00 97.62 109 THR A O 1
ATOM 830 N N . ALA A 1 110 ? 9.370 9.861 -13.047 1.00 97.50 110 ALA A N 1
ATOM 831 C CA . ALA A 1 110 ? 9.089 9.210 -14.317 1.00 97.50 110 ALA A CA 1
ATOM 832 C C . ALA A 1 110 ? 8.597 7.762 -14.140 1.00 97.50 110 ALA A C 1
ATOM 834 O O . ALA A 1 110 ? 9.044 7.028 -13.260 1.00 97.50 110 ALA A O 1
ATOM 835 N N . THR A 1 111 ? 7.749 7.304 -15.063 1.00 97.69 111 THR A N 1
ATOM 836 C CA . THR A 1 111 ? 7.203 5.935 -15.107 1.00 97.69 111 THR A CA 1
ATOM 837 C C . THR A 1 111 ? 8.279 4.844 -15.020 1.00 97.69 111 THR A C 1
ATOM 839 O O . THR A 1 111 ? 8.071 3.818 -14.375 1.00 97.69 111 THR A O 1
ATOM 842 N N . TYR A 1 112 ? 9.447 5.075 -15.629 1.00 97.25 112 TYR A N 1
ATOM 843 C CA . TYR A 1 112 ? 10.578 4.143 -15.596 1.00 97.25 112 TYR A CA 1
ATOM 844 C C . TYR A 1 112 ? 11.136 3.937 -14.186 1.00 97.25 112 TYR A C 1
ATOM 846 O O . TYR A 1 112 ? 11.495 2.816 -13.839 1.00 97.25 112 TYR A O 1
ATOM 854 N N . GLU A 1 113 ? 11.171 4.975 -13.347 1.00 97.00 113 GLU A N 1
ATOM 855 C CA . GLU A 1 113 ? 11.645 4.823 -11.970 1.00 97.00 113 GLU A CA 1
ATOM 856 C C . GLU A 1 113 ? 10.700 3.946 -11.150 1.00 97.00 113 GLU A C 1
ATOM 858 O O . GLU A 1 113 ? 11.170 3.102 -10.394 1.00 97.00 113 GLU A O 1
ATOM 863 N N . VAL A 1 114 ? 9.383 4.066 -11.351 1.00 97.81 114 VAL A N 1
ATOM 864 C CA . VAL A 1 114 ? 8.389 3.234 -10.652 1.00 97.81 114 VAL A CA 1
ATOM 865 C C . VAL A 1 114 ? 8.598 1.750 -10.951 1.00 97.81 114 VAL A C 1
ATOM 867 O O . VAL A 1 114 ? 8.637 0.933 -10.033 1.00 97.81 114 VAL A O 1
ATOM 870 N N . VAL A 1 115 ? 8.752 1.384 -12.226 1.00 97.31 115 VAL A N 1
ATOM 871 C CA . VAL A 1 115 ? 8.911 -0.029 -12.610 1.00 97.31 115 VAL A CA 1
ATOM 872 C C . VAL A 1 115 ? 10.294 -0.579 -12.256 1.00 97.31 115 VAL A C 1
ATOM 874 O O . VAL A 1 115 ? 10.399 -1.740 -11.864 1.00 97.31 115 VAL A O 1
ATOM 877 N N . CYS A 1 116 ? 11.346 0.240 -12.341 1.00 97.12 116 CYS A N 1
ATOM 878 C CA . CYS A 1 116 ? 12.711 -0.171 -12.005 1.00 97.12 116 CYS A CA 1
ATOM 879 C C . CYS A 1 116 ? 12.961 -0.260 -10.493 1.00 97.12 116 CYS A C 1
ATOM 881 O O . CYS A 1 116 ? 13.854 -0.993 -10.078 1.00 97.12 116 CYS A O 1
ATOM 883 N N . GLN A 1 117 ? 12.195 0.458 -9.663 1.00 96.50 117 GLN A N 1
ATOM 884 C CA . GLN A 1 117 ? 12.347 0.419 -8.205 1.00 96.50 117 GLN A CA 1
ATOM 885 C C . GLN A 1 117 ? 11.889 -0.896 -7.573 1.00 96.50 117 GLN A C 1
ATOM 887 O O . GLN A 1 117 ? 12.292 -1.175 -6.444 1.00 96.50 117 GLN A O 1
ATOM 892 N N . VAL A 1 118 ? 11.078 -1.703 -8.268 1.00 97.88 118 VAL A N 1
ATOM 893 C CA . VAL A 1 118 ? 10.619 -2.998 -7.749 1.00 97.88 118 VAL A CA 1
ATOM 894 C C . VAL A 1 118 ? 11.835 -3.857 -7.419 1.00 97.88 118 VAL A C 1
ATOM 896 O O . VAL A 1 118 ? 12.591 -4.262 -8.303 1.00 97.88 118 VAL A O 1
ATOM 899 N N . SER A 1 119 ? 12.047 -4.122 -6.135 1.00 97.69 119 SER A N 1
ATOM 900 C CA . SER A 1 119 ? 13.309 -4.682 -5.658 1.00 97.69 119 SER A CA 1
ATOM 901 C C . SER A 1 119 ? 13.393 -6.180 -5.923 1.00 97.69 119 SER A C 1
ATOM 903 O O . SER A 1 119 ? 12.387 -6.837 -6.188 1.00 97.69 119 SER A O 1
ATOM 905 N N . GLU A 1 120 ? 14.589 -6.759 -5.841 1.00 97.38 120 GLU A N 1
ATOM 906 C CA . GLU A 1 120 ? 14.827 -8.198 -6.042 1.00 97.38 120 GLU A CA 1
ATOM 907 C C . GLU A 1 120 ? 14.058 -9.098 -5.056 1.00 97.38 120 GLU A C 1
ATOM 909 O O . GLU A 1 120 ? 13.814 -10.262 -5.363 1.00 97.38 120 GLU A O 1
ATOM 914 N N . ARG A 1 121 ? 13.602 -8.558 -3.913 1.00 97.50 121 ARG A N 1
ATOM 915 C CA . ARG A 1 121 ? 12.773 -9.285 -2.933 1.00 97.50 121 ARG A CA 1
ATOM 916 C C . ARG A 1 121 ? 11.424 -9.726 -3.502 1.00 97.50 121 ARG A C 1
ATOM 918 O O . ARG A 1 121 ? 10.839 -10.690 -3.013 1.00 97.50 121 ARG A O 1
ATOM 925 N N . VAL A 1 122 ? 10.921 -9.022 -4.516 1.00 98.19 122 VAL A N 1
ATOM 926 C CA . VAL A 1 122 ? 9.627 -9.313 -5.138 1.00 98.19 122 VAL A CA 1
ATOM 927 C C . VAL A 1 122 ? 9.802 -10.424 -6.183 1.00 98.19 122 VAL A C 1
ATOM 929 O O . VAL A 1 122 ? 10.492 -10.216 -7.179 1.00 98.19 122 VAL A O 1
ATOM 932 N N . PRO A 1 123 ? 9.196 -11.611 -6.037 1.00 97.38 123 PRO A N 1
ATOM 933 C CA . PRO A 1 123 ? 9.323 -12.657 -7.049 1.00 97.38 123 PRO A CA 1
ATOM 934 C C . PRO A 1 123 ? 8.651 -1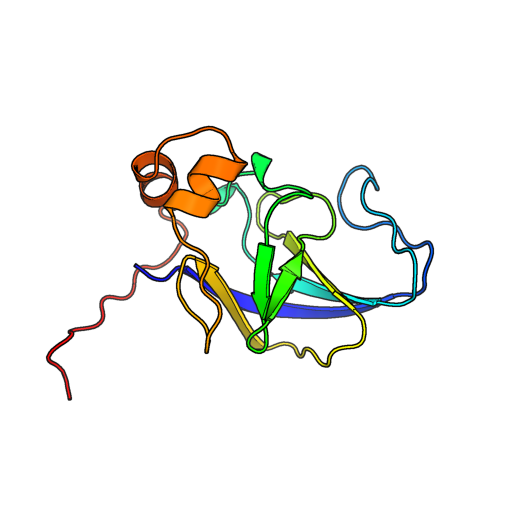2.237 -8.363 1.00 97.38 123 PRO A C 1
ATOM 936 O O . PRO A 1 123 ? 7.557 -11.672 -8.365 1.00 97.38 123 PRO A O 1
ATOM 939 N N . ARG A 1 124 ? 9.294 -12.537 -9.498 1.00 97.25 124 ARG A N 1
ATOM 940 C CA . ARG A 1 124 ? 8.733 -12.298 -10.837 1.00 97.25 124 ARG A CA 1
ATOM 941 C C . ARG A 1 124 ? 8.096 -13.581 -11.353 1.00 97.25 124 ARG A C 1
ATOM 943 O O . ARG A 1 124 ? 8.712 -14.642 -11.305 1.00 97.25 124 ARG A O 1
ATOM 950 N N . ARG A 1 125 ? 6.870 -13.470 -11.858 1.00 96.38 125 ARG A N 1
ATOM 951 C CA . ARG A 1 125 ? 6.186 -14.525 -12.609 1.00 96.38 125 ARG A CA 1
ATOM 952 C C . ARG A 1 125 ? 5.998 -14.031 -14.034 1.00 96.38 125 ARG A C 1
ATOM 954 O O . ARG A 1 125 ? 5.577 -12.893 -14.229 1.00 96.38 125 ARG A O 1
ATOM 961 N N . TYR A 1 126 ? 6.356 -14.873 -14.992 1.00 95.25 126 TYR A N 1
ATOM 962 C CA . TYR A 1 126 ? 6.196 -14.597 -16.411 1.00 95.25 126 TYR A CA 1
ATOM 963 C C . TYR A 1 126 ? 4.999 -15.403 -16.891 1.00 95.25 126 TYR A C 1
ATOM 965 O O . TYR A 1 126 ? 4.967 -16.619 -16.716 1.00 95.25 126 TYR A O 1
ATOM 973 N N . GLU A 1 127 ? 4.007 -14.701 -17.417 1.00 89.25 127 GLU A N 1
ATOM 974 C CA . GLU A 1 127 ? 2.848 -15.304 -18.059 1.00 89.25 127 GLU A CA 1
ATOM 975 C C . GLU A 1 127 ? 3.135 -15.309 -19.556 1.00 89.25 127 GLU A C 1
ATOM 977 O O . GLU A 1 127 ? 3.514 -14.276 -20.116 1.00 89.25 127 GLU A O 1
ATOM 982 N N . ASP A 1 128 ? 3.035 -16.485 -20.167 1.00 87.31 128 ASP A N 1
ATOM 983 C CA . ASP A 1 128 ? 3.107 -16.614 -21.614 1.00 87.31 128 ASP A CA 1
ATOM 984 C C . ASP A 1 128 ? 1.750 -16.169 -22.177 1.00 87.31 128 ASP A C 1
ATOM 986 O O . ASP A 1 128 ? 0.734 -16.780 -21.835 1.00 87.31 128 ASP A O 1
ATOM 990 N N . PRO A 1 129 ? 1.695 -15.086 -22.971 1.00 72.75 129 PRO A N 1
ATOM 991 C CA . PRO A 1 129 ? 0.438 -14.617 -23.541 1.00 72.75 129 PRO A CA 1
ATOM 992 C C . PRO A 1 129 ? -0.204 -15.633 -24.499 1.00 72.75 129 PRO A C 1
ATOM 994 O O . PRO A 1 129 ? -1.391 -15.490 -24.782 1.00 72.75 129 PRO A O 1
ATOM 997 N N . ASP A 1 130 ? 0.550 -16.639 -24.960 1.00 78.00 130 ASP A N 1
ATOM 998 C CA . ASP A 1 130 ? 0.110 -17.658 -25.915 1.00 78.00 130 ASP A CA 1
ATOM 999 C C . ASP A 1 130 ? -0.092 -19.053 -25.277 1.00 78.00 130 ASP A C 1
ATOM 1001 O O . ASP A 1 130 ? -0.397 -20.015 -25.985 1.00 78.00 130 ASP A O 1
ATOM 1005 N N . ALA A 1 131 ? 0.065 -19.197 -23.955 1.00 61.81 131 ALA A N 1
ATOM 1006 C CA . ALA A 1 131 ? -0.201 -20.460 -23.264 1.00 61.81 131 ALA A CA 1
ATOM 1007 C C . ALA A 1 131 ? -1.689 -20.583 -22.890 1.00 61.81 131 ALA A C 1
ATOM 1009 O O . ALA A 1 131 ? -2.163 -19.895 -21.983 1.00 61.81 131 ALA A O 1
ATOM 1010 N N . GLU A 1 132 ? -2.405 -21.464 -23.598 1.00 43.88 132 GLU A N 1
ATOM 1011 C CA . GLU A 1 132 ? -3.755 -21.953 -23.246 1.00 43.88 132 GLU A CA 1
ATOM 1012 C C . GLU A 1 132 ? -3.800 -22.694 -21.899 1.00 43.88 132 GLU A C 1
ATOM 1014 O O . GLU A 1 132 ? -2.890 -23.514 -21.620 1.00 43.88 132 GLU A O 1
#

Radius of gyration: 14.71 Å; chains: 1; bounding box: 32×35×42 Å

Secondary structure (DSSP, 8-state):
--EEEE--EEEEE-TT-EESGGG-EE-SS-EEEEEES--GGGT--GGGTTT-EEEETTEEEEE-S---SS-EEEE-TTS---TT-EEEEEEEETTEEE-HHHHHHHHTS-HHHHHHT--TTSPP-PPPTT--

Foldseek 3Di:
DWDKWWFADKDWDAFQFFDDPPSPFGHNGTWIKTKTFAAVLQLQDQLLAQPAWKDWPQDTWHWRGTRDNGITITTPGPDDDDTGTMITRAADDPPDGHHLCNSQVSNVHDSVSSVVSRDPVGDDDDDDPPDD